Protein AF-A0A7V2RKN4-F1 (afdb_monomer_lite)

Structure (mmCIF, N/CA/C/O backbone):
data_AF-A0A7V2RKN4-F1
#
_entry.id   AF-A0A7V2RKN4-F1
#
loop_
_atom_site.group_PDB
_atom_site.id
_atom_site.type_symbol
_atom_site.label_atom_id
_atom_site.label_alt_id
_atom_site.label_comp_id
_atom_site.label_asym_id
_atom_site.label_entity_id
_atom_site.label_seq_id
_atom_site.pdbx_PDB_ins_code
_atom_site.Cartn_x
_atom_site.Cartn_y
_atom_site.Cartn_z
_atom_site.occupancy
_atom_site.B_iso_or_equiv
_atom_site.auth_seq_id
_atom_site.auth_comp_id
_atom_site.auth_asym_id
_atom_site.auth_atom_id
_atom_site.pdbx_PDB_model_num
ATOM 1 N N . MET A 1 1 ? 10.794 -54.686 -34.788 1.00 37.59 1 MET A N 1
ATOM 2 C CA . MET A 1 1 ? 10.105 -54.833 -33.488 1.00 37.59 1 MET A CA 1
ATOM 3 C C . MET A 1 1 ? 9.550 -53.469 -33.123 1.00 37.59 1 MET A C 1
ATOM 5 O O . MET A 1 1 ? 10.300 -52.505 -33.188 1.00 37.59 1 MET A O 1
ATOM 9 N N . GLY A 1 2 ? 8.231 -53.386 -32.935 1.00 34.16 2 GLY A N 1
ATOM 10 C CA . GLY A 1 2 ? 7.483 -52.136 -32.767 1.00 34.16 2 GLY A CA 1
ATOM 11 C C . GLY A 1 2 ? 7.681 -51.451 -31.406 1.00 34.16 2 GLY A C 1
ATOM 12 O O . GLY A 1 2 ? 8.413 -51.968 -30.562 1.00 34.16 2 GLY A O 1
ATOM 13 N N . PRO A 1 3 ? 7.043 -50.283 -31.206 1.00 45.72 3 PRO A N 1
ATOM 14 C CA . PRO A 1 3 ? 7.284 -49.390 -30.081 1.00 45.72 3 PRO A CA 1
ATOM 15 C C . PRO A 1 3 ? 6.458 -49.804 -28.857 1.00 45.72 3 PRO A C 1
ATOM 17 O O . PRO A 1 3 ? 5.250 -49.998 -28.948 1.00 45.72 3 PRO A O 1
ATOM 20 N N . SER A 1 4 ? 7.099 -49.932 -27.699 1.00 36.81 4 SER A N 1
ATOM 21 C CA . SER A 1 4 ? 6.483 -50.008 -26.363 1.00 36.81 4 SER A CA 1
ATOM 22 C C . SER A 1 4 ? 7.620 -49.695 -25.381 1.00 36.81 4 SER A C 1
ATOM 24 O O . SER A 1 4 ? 8.637 -50.375 -25.402 1.00 36.81 4 SER A O 1
ATOM 26 N N . SER A 1 5 ? 7.597 -48.665 -24.538 1.00 38.03 5 SER A N 1
ATOM 27 C CA . SER A 1 5 ? 6.528 -48.368 -23.590 1.00 38.03 5 SER A CA 1
ATOM 28 C C . SER A 1 5 ? 6.692 -46.934 -23.063 1.00 38.03 5 SER A C 1
ATOM 30 O O . SER A 1 5 ? 7.628 -46.658 -22.320 1.00 38.03 5 SER A O 1
ATOM 32 N N . ILE A 1 6 ? 5.774 -46.028 -23.405 1.00 45.31 6 ILE A N 1
ATOM 33 C CA . ILE A 1 6 ? 5.501 -44.830 -22.596 1.00 45.31 6 ILE A CA 1
ATOM 34 C C . ILE A 1 6 ? 4.107 -45.035 -22.015 1.00 45.31 6 ILE A C 1
ATOM 36 O O . ILE A 1 6 ? 3.136 -44.493 -22.520 1.00 45.31 6 ILE A O 1
ATOM 40 N N . GLN A 1 7 ? 3.992 -45.888 -21.000 1.00 45.06 7 GLN A N 1
ATOM 41 C CA . GLN A 1 7 ? 2.798 -45.970 -20.157 1.00 45.06 7 GLN A CA 1
ATOM 42 C C . GLN A 1 7 ? 3.212 -46.410 -18.754 1.00 45.06 7 GLN A C 1
ATOM 44 O O . GLN A 1 7 ? 3.370 -47.597 -18.491 1.00 45.06 7 GLN A O 1
ATOM 49 N N . ASN A 1 8 ? 3.451 -45.432 -17.879 1.00 40.78 8 ASN A N 1
ATOM 50 C CA . ASN A 1 8 ? 2.880 -45.380 -16.528 1.00 40.78 8 ASN A CA 1
ATOM 51 C C . ASN A 1 8 ? 3.469 -44.190 -15.769 1.00 40.78 8 ASN A C 1
ATOM 53 O O . ASN A 1 8 ? 4.424 -44.310 -15.008 1.00 40.78 8 ASN A O 1
ATOM 57 N N . SER A 1 9 ? 2.864 -43.023 -15.970 1.00 39.78 9 SER A N 1
ATOM 58 C CA . SER A 1 9 ? 2.865 -41.991 -14.944 1.00 39.78 9 SER A CA 1
ATOM 59 C C . SER A 1 9 ? 1.532 -42.118 -14.212 1.00 39.78 9 SER A C 1
ATOM 61 O O . SER A 1 9 ? 0.492 -41.764 -14.761 1.00 39.78 9 SER A O 1
ATOM 63 N N . SER A 1 10 ? 1.545 -42.652 -12.990 1.00 43.16 10 SER A N 1
ATOM 64 C CA . SER A 1 10 ? 0.357 -42.795 -12.128 1.00 43.16 10 SER A CA 1
ATOM 65 C C . SER A 1 10 ? -0.150 -41.459 -11.564 1.00 43.16 10 SER A C 1
ATOM 67 O O . SER A 1 10 ? -0.921 -41.443 -10.607 1.00 43.16 10 SER A O 1
ATOM 69 N N . ASN A 1 11 ? 0.309 -40.333 -12.113 1.00 41.50 11 ASN A N 1
ATOM 70 C CA . ASN A 1 11 ? -0.072 -39.005 -11.672 1.00 41.50 11 ASN A CA 1
ATOM 71 C C . ASN A 1 11 ? -1.179 -38.451 -12.593 1.00 41.50 11 ASN A C 1
ATOM 73 O O . ASN A 1 11 ? -0.906 -38.184 -13.770 1.00 41.50 11 ASN A O 1
ATOM 77 N N . PRO A 1 12 ? -2.410 -38.238 -12.088 1.00 42.69 12 PRO A N 1
ATOM 78 C CA . PRO A 1 12 ? -3.515 -37.721 -12.892 1.00 42.69 12 PRO A CA 1
ATOM 79 C C . PRO A 1 12 ? -3.190 -36.367 -13.542 1.00 42.69 12 PRO A C 1
ATOM 81 O O . PRO A 1 12 ? -3.578 -36.155 -14.690 1.00 42.69 12 PRO A O 1
ATOM 84 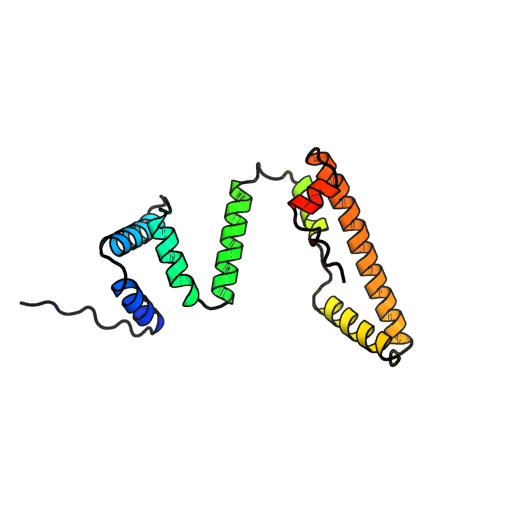N N . ALA A 1 13 ? -2.380 -35.513 -12.905 1.00 40.75 13 ALA A N 1
ATOM 85 C CA . ALA A 1 13 ? -1.943 -34.241 -13.486 1.00 40.75 13 ALA A CA 1
ATOM 86 C C . ALA A 1 13 ? -1.070 -34.432 -14.741 1.00 40.75 13 ALA A C 1
ATOM 88 O O . ALA A 1 13 ? -1.217 -33.713 -15.724 1.00 40.75 13 ALA A O 1
ATOM 89 N N . VAL A 1 14 ? -0.214 -35.460 -14.760 1.00 42.66 14 VAL A N 1
ATOM 90 C CA . VAL A 1 14 ? 0.645 -35.768 -15.917 1.00 42.66 14 VAL A CA 1
ATOM 91 C C . VAL A 1 14 ? -0.176 -36.334 -17.077 1.00 42.66 14 VAL A C 1
ATOM 93 O O . VAL A 1 14 ? 0.132 -36.068 -18.233 1.00 42.66 14 VAL A O 1
ATOM 96 N N . SER A 1 15 ? -1.250 -37.073 -16.785 1.00 39.34 15 SER A N 1
ATOM 97 C CA . SER A 1 15 ? -2.153 -37.602 -17.816 1.00 39.34 15 SER A CA 1
ATOM 98 C C . SER A 1 15 ? -3.029 -36.528 -18.477 1.00 39.34 15 SER A C 1
ATOM 100 O O . SER A 1 15 ? -3.355 -36.653 -19.656 1.00 39.34 15 SER A O 1
ATOM 102 N N . VAL A 1 16 ? -3.379 -35.467 -17.740 1.00 50.72 16 VAL A N 1
ATOM 103 C CA . VAL A 1 16 ? -4.097 -34.294 -18.268 1.00 50.72 16 VAL A CA 1
ATOM 104 C C . VAL A 1 16 ? -3.162 -33.456 -19.137 1.00 50.72 16 VAL A C 1
ATOM 106 O O . VAL A 1 16 ? -3.491 -33.187 -20.289 1.00 50.72 16 VAL A O 1
ATOM 109 N N . LEU A 1 17 ? -1.952 -33.177 -18.642 1.00 45.16 17 LEU A N 1
ATOM 110 C CA . LEU A 1 17 ? -0.921 -32.474 -19.406 1.00 45.16 17 LEU A CA 1
ATOM 111 C C . LEU A 1 17 ? -0.558 -33.216 -20.699 1.00 45.16 17 LEU A C 1
ATOM 113 O O . LEU A 1 17 ? -0.428 -32.586 -21.738 1.00 45.16 17 LEU A O 1
ATOM 117 N N . LEU A 1 18 ? -0.457 -34.550 -20.681 1.00 47.41 18 LEU A N 1
ATOM 118 C CA . LEU A 1 18 ? -0.196 -35.342 -21.892 1.00 47.41 18 LEU A CA 1
ATOM 119 C C . LEU A 1 18 ? -1.305 -35.199 -22.946 1.00 47.41 18 LEU A C 1
ATOM 121 O O . LEU A 1 18 ? -0.993 -35.056 -24.123 1.00 47.41 18 LEU A O 1
ATOM 125 N N . LYS A 1 19 ? -2.581 -35.178 -22.539 1.00 54.16 19 LYS A N 1
ATOM 126 C CA . LYS A 1 19 ? -3.712 -34.999 -23.468 1.00 54.16 19 LYS A CA 1
ATOM 127 C C . LYS A 1 19 ? -3.769 -33.597 -24.071 1.00 54.16 19 LYS A C 1
ATOM 129 O O . LYS A 1 19 ? -4.123 -33.449 -25.236 1.00 54.16 19 LYS A O 1
ATOM 134 N N . GLU A 1 20 ? -3.430 -32.572 -23.295 1.00 54.75 20 GLU A N 1
ATOM 135 C CA . GLU A 1 20 ? -3.390 -31.188 -23.781 1.00 54.75 20 GLU A CA 1
ATOM 136 C C . GLU A 1 20 ? -2.170 -30.935 -24.677 1.00 54.75 20 GLU A C 1
ATOM 138 O O . GLU A 1 20 ? -2.274 -30.224 -25.673 1.00 54.75 20 GLU A O 1
ATOM 143 N N . VAL A 1 21 ? -1.044 -31.592 -24.389 1.00 50.38 21 VAL A N 1
ATOM 144 C CA . VAL A 1 21 ? 0.174 -31.577 -25.214 1.00 50.38 21 VAL A CA 1
ATOM 145 C C . VAL A 1 21 ? -0.027 -32.325 -26.541 1.00 50.38 21 VAL A C 1
ATOM 147 O O . VAL A 1 21 ? 0.505 -31.897 -27.563 1.00 50.38 21 VAL A O 1
ATOM 150 N N . GLU A 1 22 ? -0.834 -33.391 -26.570 1.00 55.06 22 GLU A N 1
ATOM 151 C CA . GLU A 1 22 ? -1.232 -34.101 -27.801 1.00 55.06 22 GLU A CA 1
ATOM 152 C C . GLU A 1 22 ? -2.161 -33.279 -28.714 1.00 55.06 22 GLU A C 1
ATOM 154 O O . GLU A 1 22 ? -2.237 -33.550 -29.913 1.00 55.06 22 GLU A O 1
ATOM 159 N N . ALA A 1 23 ? -2.854 -32.272 -28.169 1.00 57.34 23 ALA A N 1
ATOM 160 C CA . ALA A 1 23 ? -3.730 -31.371 -28.920 1.00 57.34 23 ALA A CA 1
ATOM 161 C C . ALA A 1 23 ? -2.989 -30.182 -29.565 1.00 57.34 23 ALA A C 1
ATOM 163 O O . ALA A 1 23 ? -3.594 -29.427 -30.330 1.00 57.34 23 ALA A O 1
ATOM 164 N N . LEU A 1 24 ? -1.699 -30.008 -29.266 1.00 55.03 24 LEU A N 1
ATOM 165 C CA . LEU A 1 24 ? -0.850 -28.988 -29.877 1.00 55.03 24 LEU A CA 1
ATOM 166 C C . LEU A 1 24 ? -0.399 -29.437 -31.268 1.00 55.03 24 LEU A C 1
ATOM 168 O O . LEU A 1 24 ? -0.039 -30.599 -31.481 1.00 55.03 24 LEU A O 1
ATOM 172 N N . ASP A 1 25 ? -0.376 -28.517 -32.233 1.00 68.50 25 ASP A N 1
ATOM 173 C CA . ASP A 1 25 ? 0.209 -28.843 -33.532 1.00 68.50 25 ASP A CA 1
ATOM 174 C C . ASP A 1 25 ? 1.728 -29.109 -33.397 1.00 68.50 25 ASP A C 1
ATOM 176 O O . ASP A 1 25 ? 2.376 -28.721 -32.422 1.00 68.50 25 ASP A O 1
ATOM 180 N N . LYS A 1 26 ? 2.343 -29.782 -34.382 1.00 54.50 26 LYS A N 1
ATOM 181 C CA . LYS A 1 26 ? 3.778 -30.135 -34.325 1.00 54.50 26 LYS A CA 1
ATOM 182 C C . LYS A 1 26 ? 4.706 -28.930 -34.125 1.00 54.50 26 LYS A C 1
ATOM 184 O O . LYS A 1 26 ? 5.801 -29.096 -33.595 1.00 54.50 26 LYS A O 1
ATOM 189 N N . LYS A 1 27 ? 4.311 -27.744 -34.587 1.00 55.19 27 LYS A N 1
ATOM 190 C CA . LYS A 1 27 ? 5.067 -26.502 -34.421 1.00 55.19 27 LYS A CA 1
ATOM 191 C C . LYS A 1 27 ? 4.904 -25.976 -32.993 1.00 55.19 27 LYS A C 1
ATOM 193 O O . LYS A 1 27 ? 5.907 -25.646 -32.373 1.00 55.19 27 LYS A O 1
ATOM 198 N N . GLU A 1 28 ? 3.689 -25.964 -32.453 1.00 55.28 28 GLU A N 1
ATOM 199 C CA . GLU A 1 28 ? 3.398 -25.574 -31.066 1.00 55.28 28 GLU A CA 1
ATOM 200 C C . GLU A 1 28 ? 4.075 -26.513 -30.048 1.00 55.28 28 GLU A C 1
ATOM 202 O O . GLU A 1 28 ? 4.664 -26.045 -29.074 1.00 55.28 28 GLU A O 1
ATOM 207 N N . LEU A 1 29 ? 4.077 -27.824 -30.309 1.00 59.72 29 LEU A N 1
ATOM 208 C CA . LEU A 1 29 ? 4.747 -28.825 -29.476 1.00 59.72 29 LEU A CA 1
ATOM 209 C C . LEU A 1 29 ? 6.271 -28.643 -29.464 1.00 59.72 29 LEU A C 1
ATOM 211 O O . LEU A 1 29 ? 6.897 -28.695 -28.406 1.00 59.72 29 LEU A O 1
ATOM 215 N N . ASN A 1 30 ? 6.874 -28.397 -30.630 1.00 53.31 30 ASN A N 1
ATOM 216 C CA . ASN A 1 30 ? 8.313 -28.155 -30.733 1.00 53.31 30 ASN A CA 1
ATOM 217 C C . ASN A 1 30 ? 8.727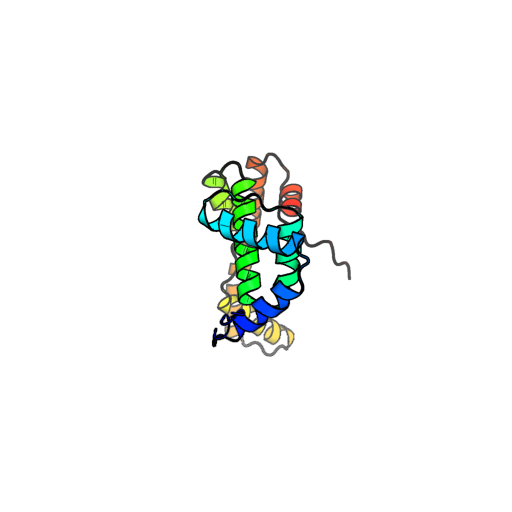 -26.856 -30.027 1.00 53.31 30 ASN A C 1
ATOM 219 O O . ASN A 1 30 ? 9.763 -26.828 -29.372 1.00 53.31 30 ASN A O 1
ATOM 223 N N . GLU A 1 31 ? 7.913 -25.802 -30.103 1.00 59.47 31 GLU A N 1
ATOM 224 C CA . GLU A 1 31 ? 8.156 -24.547 -29.380 1.00 59.47 31 GLU A CA 1
ATOM 225 C C . GLU A 1 31 ? 7.999 -24.714 -27.862 1.00 59.47 31 GLU A C 1
ATOM 227 O O . GLU A 1 31 ? 8.796 -24.171 -27.099 1.00 59.47 31 GLU A O 1
ATOM 232 N N . PHE A 1 32 ? 7.032 -25.515 -27.405 1.00 58.56 32 PHE A N 1
ATOM 233 C CA . PHE A 1 32 ? 6.873 -25.833 -25.984 1.00 58.56 32 PHE A CA 1
ATOM 234 C C . PHE A 1 32 ? 8.052 -26.654 -25.439 1.00 58.56 32 PHE A C 1
ATOM 236 O O . PHE A 1 32 ? 8.584 -26.341 -24.373 1.00 58.56 32 PHE A O 1
ATOM 243 N N . ILE A 1 33 ? 8.516 -27.660 -26.189 1.00 59.19 33 ILE A N 1
ATOM 244 C CA . ILE A 1 33 ? 9.718 -28.440 -25.851 1.00 59.19 33 ILE A CA 1
ATOM 245 C C . ILE A 1 33 ? 10.950 -27.528 -25.815 1.00 59.19 33 ILE A C 1
ATOM 247 O O . ILE A 1 33 ? 11.740 -27.607 -24.876 1.00 59.19 33 ILE A O 1
ATOM 251 N N . ASN A 1 34 ? 11.092 -26.627 -26.788 1.00 51.44 34 ASN A N 1
ATOM 252 C CA . ASN A 1 34 ? 12.192 -25.667 -26.819 1.00 51.44 34 ASN A CA 1
ATOM 253 C C . ASN A 1 34 ? 12.145 -24.708 -25.623 1.00 51.44 34 ASN A C 1
ATOM 255 O O . ASN A 1 34 ? 13.185 -24.498 -25.008 1.00 51.44 34 ASN A O 1
ATOM 259 N N . LEU A 1 35 ? 10.969 -24.204 -25.230 1.00 55.50 35 LEU A N 1
ATOM 260 C CA . LEU A 1 35 ? 10.797 -23.387 -24.022 1.00 55.50 35 LEU A CA 1
ATOM 261 C C . LEU A 1 35 ? 11.166 -24.167 -22.748 1.00 55.50 35 LEU A C 1
ATOM 263 O O . LEU A 1 35 ? 11.822 -23.637 -21.850 1.00 55.50 35 LEU A O 1
ATOM 267 N N . PHE A 1 36 ? 10.761 -25.434 -22.658 1.00 55.78 36 PHE A N 1
ATOM 268 C CA . PHE A 1 36 ? 11.066 -26.284 -21.507 1.00 55.78 36 PHE A CA 1
ATOM 269 C C . PHE A 1 36 ? 12.571 -26.562 -21.378 1.00 55.78 36 PHE A C 1
ATOM 271 O O . PHE A 1 36 ? 13.135 -26.466 -20.287 1.00 55.78 36 PHE A O 1
ATOM 278 N N . LEU A 1 37 ? 13.241 -26.838 -22.500 1.00 46.31 37 LEU A N 1
ATOM 279 C CA . LEU A 1 37 ? 14.693 -27.019 -22.554 1.00 46.31 37 LEU A CA 1
ATOM 280 C C . LEU A 1 37 ? 15.439 -25.707 -22.266 1.00 46.31 37 LEU A C 1
ATOM 282 O O . LEU A 1 37 ? 16.435 -25.714 -21.543 1.00 46.31 37 LEU A O 1
ATOM 286 N N . SER A 1 38 ? 14.933 -24.575 -22.758 1.00 46.41 38 SER A N 1
ATOM 287 C CA . SER A 1 38 ? 15.559 -23.264 -22.586 1.00 46.41 38 SER A CA 1
ATOM 288 C C . SER A 1 38 ? 15.436 -22.720 -21.153 1.00 46.41 38 SER A C 1
ATOM 290 O O . SER A 1 38 ? 16.345 -22.036 -20.670 1.00 46.41 38 SER A O 1
ATOM 292 N N . MET A 1 39 ? 14.379 -23.104 -20.421 1.00 48.19 39 MET A N 1
ATOM 293 C CA . MET A 1 39 ? 14.253 -22.877 -18.974 1.00 48.19 39 MET A CA 1
ATOM 294 C C . MET A 1 39 ? 15.346 -23.587 -18.159 1.00 48.19 39 MET A C 1
ATOM 296 O O . MET A 1 39 ? 15.738 -23.075 -17.113 1.00 48.19 39 MET A O 1
ATOM 300 N N . HIS A 1 40 ? 15.874 -24.725 -18.628 1.00 46.72 40 HIS A N 1
ATOM 301 C CA . HIS A 1 40 ? 16.987 -25.430 -17.971 1.00 46.72 40 HIS A CA 1
ATOM 302 C C . HIS A 1 40 ? 18.372 -24.884 -18.353 1.00 46.72 40 HIS A C 1
ATOM 304 O O . HIS A 1 40 ? 19.320 -25.046 -17.588 1.00 46.72 40 HIS A O 1
ATOM 310 N N . THR A 1 41 ? 18.507 -24.214 -19.502 1.00 38.78 41 THR A N 1
ATOM 311 C CA . THR A 1 41 ? 19.797 -23.695 -19.998 1.00 38.78 41 THR A CA 1
ATOM 312 C C . THR A 1 41 ? 19.992 -22.190 -19.790 1.00 38.78 41 THR A C 1
ATOM 314 O O . THR A 1 41 ? 20.992 -21.641 -20.244 1.00 38.78 41 THR A O 1
ATOM 317 N N . GLY A 1 42 ? 19.066 -21.502 -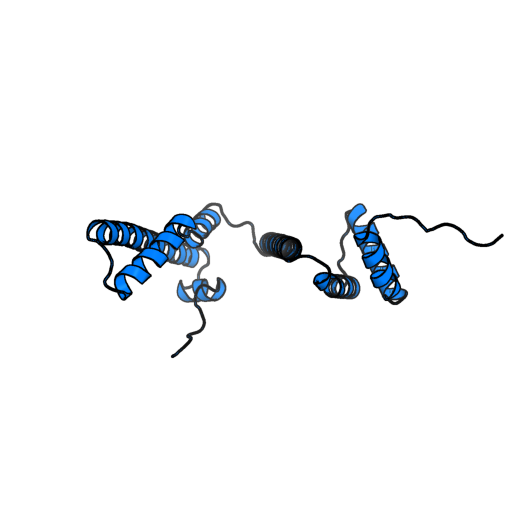19.111 1.00 41.66 42 GLY A N 1
ATOM 318 C CA . GLY A 1 42 ? 19.227 -20.100 -18.694 1.00 41.66 42 GLY A CA 1
ATOM 319 C C . GLY A 1 42 ? 19.067 -19.047 -19.800 1.00 41.66 42 GLY A C 1
ATOM 320 O O . GLY A 1 42 ? 19.295 -17.865 -19.549 1.00 41.66 42 GLY A O 1
ATOM 321 N N . HIS A 1 43 ? 18.637 -19.440 -21.001 1.00 40.94 43 HIS A N 1
ATOM 322 C CA . HIS A 1 43 ? 18.291 -18.525 -22.090 1.00 40.94 43 HIS A CA 1
ATOM 323 C C . HIS A 1 43 ? 16.782 -18.591 -22.325 1.00 40.94 43 HIS A C 1
ATOM 325 O O . HIS A 1 43 ? 16.285 -19.550 -22.900 1.00 40.94 43 HIS A O 1
ATOM 331 N N . ILE A 1 44 ? 16.033 -17.589 -21.863 1.00 53.09 44 ILE A N 1
ATOM 332 C CA . ILE A 1 44 ? 14.578 -17.547 -22.055 1.00 53.09 44 ILE A CA 1
ATOM 333 C C . ILE A 1 44 ? 14.249 -16.456 -23.075 1.00 53.09 44 ILE A C 1
ATOM 335 O O . ILE A 1 44 ? 14.186 -15.277 -22.730 1.00 53.09 44 ILE A O 1
ATOM 339 N N . GLU A 1 45 ? 13.997 -16.853 -24.322 1.00 53.22 45 GLU A N 1
ATOM 340 C CA . GLU A 1 45 ? 13.158 -16.075 -25.234 1.00 53.22 45 GLU A CA 1
ATOM 341 C C . GLU A 1 45 ? 11.756 -16.685 -25.214 1.00 53.22 45 GLU A C 1
ATOM 343 O O . GLU A 1 45 ? 11.504 -17.740 -25.791 1.00 53.22 45 GLU A O 1
ATOM 348 N N . LEU A 1 46 ? 10.832 -16.035 -24.501 1.00 60.19 46 LEU A N 1
ATOM 349 C C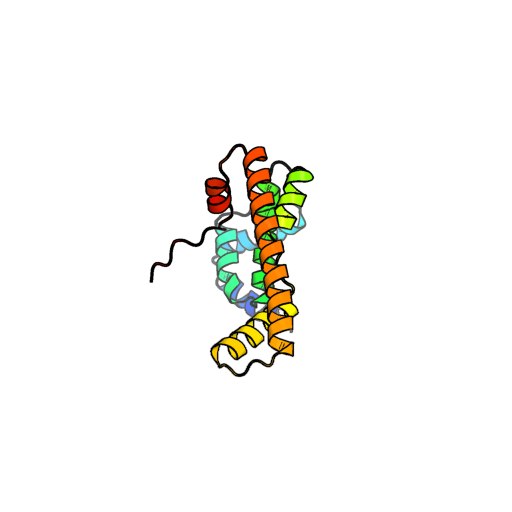A . LEU A 1 46 ? 9.427 -16.426 -24.519 1.00 60.19 46 LEU A CA 1
ATOM 350 C C . LEU A 1 46 ? 8.817 -15.953 -25.848 1.00 60.19 46 LEU A C 1
ATOM 352 O O . LEU A 1 46 ? 8.445 -14.787 -25.984 1.00 60.19 46 LEU A O 1
ATOM 356 N N . THR A 1 47 ? 8.765 -16.839 -26.843 1.00 68.69 47 THR A N 1
ATOM 357 C CA . THR A 1 47 ? 8.180 -16.539 -28.158 1.00 68.69 47 THR A CA 1
ATOM 358 C C . THR A 1 47 ? 6.664 -16.324 -28.049 1.00 68.69 47 THR A C 1
ATOM 360 O O . THR A 1 47 ? 6.009 -16.805 -27.120 1.00 68.69 47 THR A O 1
ATOM 363 N N . GLU A 1 48 ? 6.066 -15.608 -29.009 1.00 62.75 48 GLU A N 1
ATOM 364 C CA . GLU A 1 48 ? 4.611 -15.367 -29.039 1.00 62.75 48 GLU A CA 1
ATOM 365 C C . GLU A 1 48 ? 3.811 -16.684 -29.053 1.00 62.75 48 GLU A C 1
ATOM 367 O O . GLU A 1 48 ? 2.770 -16.800 -28.405 1.00 62.75 48 GLU A O 1
ATOM 372 N N . ALA A 1 49 ? 4.321 -17.699 -29.756 1.00 60.75 49 ALA A N 1
ATOM 373 C CA . ALA A 1 49 ? 3.718 -19.026 -29.811 1.00 60.75 49 ALA A CA 1
ATOM 374 C C . ALA A 1 49 ? 3.757 -19.725 -28.443 1.00 60.75 49 ALA A C 1
ATOM 376 O O . ALA A 1 49 ? 2.737 -20.244 -27.990 1.00 60.75 49 ALA A O 1
ATOM 377 N N . ALA A 1 50 ? 4.898 -19.671 -27.750 1.00 63.34 50 ALA A N 1
ATOM 378 C CA . ALA A 1 50 ? 5.056 -20.272 -26.432 1.00 63.34 50 ALA A CA 1
ATOM 379 C C . ALA A 1 50 ? 4.198 -19.566 -25.363 1.00 63.34 50 ALA A C 1
ATOM 381 O O . ALA A 1 50 ? 3.589 -20.220 -24.517 1.00 63.34 50 ALA A O 1
ATOM 382 N N . SER A 1 51 ? 4.060 -18.238 -25.454 1.00 65.00 51 SER A N 1
ATOM 383 C CA . SER A 1 51 ? 3.144 -17.472 -24.603 1.00 65.00 51 SER A CA 1
ATOM 384 C C . SER A 1 51 ? 1.681 -17.877 -24.822 1.00 65.00 51 SER A C 1
ATOM 386 O O . SER A 1 51 ? 0.958 -18.100 -23.853 1.00 65.00 51 SER A O 1
ATOM 388 N N . LYS A 1 52 ? 1.243 -18.046 -26.077 1.00 68.56 52 LYS A N 1
ATOM 389 C CA . LYS A 1 52 ? -0.122 -18.507 -26.387 1.00 68.56 52 LYS A CA 1
ATOM 390 C C . LYS A 1 52 ? -0.381 -19.933 -25.906 1.00 68.56 52 LYS A C 1
ATOM 392 O O . LYS A 1 52 ? -1.463 -20.196 -25.390 1.00 68.56 52 LYS A O 1
ATOM 397 N N . ALA A 1 53 ? 0.590 -20.833 -26.052 1.00 66.50 53 ALA A N 1
ATOM 398 C CA . ALA A 1 53 ? 0.484 -22.197 -25.543 1.00 66.50 53 ALA A CA 1
ATOM 399 C C . ALA A 1 53 ? 0.336 -22.212 -24.012 1.00 66.50 53 ALA A C 1
ATOM 401 O O . ALA A 1 53 ? -0.555 -22.875 -23.495 1.00 66.50 53 ALA A O 1
ATOM 402 N N . PHE A 1 54 ? 1.122 -21.405 -23.293 1.00 72.12 54 PHE A N 1
ATOM 403 C CA . PHE A 1 54 ? 1.000 -21.267 -21.840 1.00 72.12 54 PHE A CA 1
ATOM 404 C C . PHE A 1 54 ? -0.368 -20.712 -21.410 1.00 72.12 54 PHE A C 1
ATOM 406 O O . PHE A 1 54 ? -1.000 -21.254 -20.508 1.00 72.12 54 PHE A O 1
ATOM 413 N N . LEU A 1 55 ? -0.873 -19.679 -22.094 1.00 76.75 55 LEU A N 1
ATOM 414 C CA . LEU A 1 55 ? -2.191 -19.098 -21.800 1.00 76.75 55 LEU A CA 1
ATOM 415 C C . LEU A 1 55 ? -3.344 -20.090 -22.016 1.00 76.75 55 LEU A C 1
ATOM 417 O O . LEU A 1 55 ? -4.319 -20.050 -21.272 1.00 76.75 55 LEU A O 1
ATOM 421 N N . LYS A 1 56 ? -3.233 -20.993 -23.000 1.00 75.38 56 LYS A N 1
ATOM 422 C CA . LYS A 1 56 ? -4.222 -22.063 -23.222 1.00 75.38 56 LYS A CA 1
ATOM 423 C C . LYS A 1 56 ? -4.260 -23.078 -22.074 1.00 75.38 56 LYS A C 1
ATOM 425 O O . LYS A 1 56 ? -5.304 -23.683 -21.869 1.00 75.38 56 LYS A O 1
ATOM 430 N N . LEU A 1 57 ? -3.155 -23.241 -21.343 1.00 77.19 57 LEU A N 1
ATOM 431 C CA . LEU A 1 57 ? -3.046 -24.169 -20.216 1.00 77.19 57 LEU A CA 1
ATOM 432 C C . LEU A 1 57 ? -3.497 -23.543 -18.889 1.00 77.19 57 LEU A C 1
ATOM 434 O O . LEU A 1 57 ? -3.863 -24.274 -17.985 1.00 77.19 57 LEU A O 1
ATOM 438 N N . MET A 1 58 ? -3.540 -22.211 -18.748 1.00 76.50 58 MET A N 1
ATOM 439 C CA . MET A 1 58 ? -3.940 -21.555 -17.486 1.00 76.50 58 MET A CA 1
ATOM 440 C C . MET A 1 58 ? -5.275 -22.043 -16.882 1.00 76.50 58 MET A C 1
ATOM 442 O O . MET A 1 58 ? -5.329 -22.185 -15.663 1.00 76.50 58 MET A O 1
ATOM 446 N N . PRO A 1 59 ? -6.332 -22.365 -17.656 1.00 81.62 59 PRO A N 1
ATOM 447 C CA . PRO A 1 59 ? -7.576 -22.891 -17.090 1.00 81.62 59 PRO A CA 1
ATOM 448 C C . PRO A 1 59 ? -7.444 -24.232 -16.347 1.00 81.62 59 PRO A C 1
ATOM 450 O O . PRO A 1 59 ? -8.362 -24.598 -15.618 1.00 81.62 59 PRO A O 1
ATOM 453 N N . SER A 1 60 ? -6.348 -24.980 -16.530 1.00 76.50 60 SER A N 1
ATOM 454 C CA . SER A 1 60 ? -6.096 -26.245 -15.826 1.00 76.50 60 SER A CA 1
ATOM 455 C C . SER A 1 60 ? -5.402 -26.064 -14.466 1.00 76.50 60 SER A C 1
ATOM 457 O O . SER A 1 60 ? -5.173 -27.052 -13.768 1.00 76.50 60 SER A O 1
ATOM 459 N N . PHE A 1 61 ? -5.016 -24.836 -14.106 1.00 77.38 61 PHE A N 1
ATOM 460 C CA . PHE A 1 61 ? -4.368 -24.500 -12.836 1.00 77.38 61 PHE A CA 1
ATOM 461 C C . PHE A 1 61 ? -5.430 -24.068 -11.822 1.00 77.38 61 PHE A C 1
ATOM 463 O O . PHE A 1 61 ? -6.434 -23.459 -12.187 1.00 77.38 61 PHE A O 1
ATOM 470 N N . ASP A 1 62 ? -5.214 -24.369 -10.544 1.00 79.94 62 ASP A N 1
ATOM 471 C CA . ASP A 1 62 ? -6.067 -23.853 -9.477 1.00 79.94 62 ASP A CA 1
ATOM 472 C C . ASP A 1 62 ? -5.820 -22.355 -9.225 1.00 79.94 62 ASP A C 1
ATOM 474 O O . ASP A 1 62 ? -4.774 -21.803 -9.581 1.00 79.94 62 ASP A O 1
ATOM 478 N N . ASP A 1 63 ? -6.779 -21.707 -8.564 1.00 72.69 63 ASP A N 1
ATOM 479 C CA . ASP A 1 63 ? -6.764 -20.262 -8.320 1.00 72.69 63 ASP A CA 1
ATOM 480 C C . ASP A 1 63 ? -5.518 -19.788 -7.551 1.00 72.69 63 ASP A C 1
ATOM 482 O O . ASP A 1 63 ? -5.008 -18.702 -7.830 1.00 72.69 63 ASP A O 1
ATOM 486 N N . ASN A 1 64 ? -4.981 -20.590 -6.620 1.00 69.56 64 ASN A N 1
ATOM 487 C CA . ASN A 1 64 ? -3.791 -20.195 -5.858 1.00 69.56 64 ASN A CA 1
ATOM 488 C C . ASN A 1 64 ? -2.544 -20.222 -6.744 1.00 69.56 64 ASN A C 1
ATOM 490 O O . ASN A 1 64 ? -1.744 -19.288 -6.716 1.00 69.56 64 ASN A O 1
ATOM 494 N N . SER A 1 65 ? -2.409 -21.262 -7.567 1.00 65.06 65 SER A N 1
ATOM 495 C CA . SER A 1 65 ? -1.317 -21.379 -8.536 1.00 65.06 65 SER A CA 1
ATOM 496 C C . SER A 1 65 ? -1.355 -20.248 -9.569 1.00 65.06 65 SER A C 1
ATOM 498 O O . SER A 1 65 ? -0.320 -19.673 -9.908 1.00 65.06 65 SER A O 1
ATOM 500 N N . LEU A 1 66 ? -2.548 -19.880 -10.049 1.00 71.12 66 LEU A N 1
ATOM 501 C CA . LEU A 1 66 ? -2.724 -18.754 -10.970 1.00 71.12 66 LEU A CA 1
ATOM 502 C C . LEU A 1 66 ? -2.366 -17.416 -10.321 1.00 71.12 66 LEU A C 1
ATOM 504 O O . LEU A 1 66 ? -1.699 -16.591 -10.954 1.00 71.12 66 LEU A O 1
ATOM 508 N N . GLN A 1 67 ? -2.762 -17.217 -9.063 1.00 65.88 67 GLN A N 1
ATOM 509 C CA . GLN A 1 67 ? -2.410 -16.025 -8.301 1.00 65.88 67 GLN A CA 1
ATOM 510 C C . GLN A 1 67 ? -0.891 -15.918 -8.103 1.00 65.88 67 GLN A C 1
ATOM 512 O O . GLN A 1 67 ? -0.316 -14.857 -8.337 1.00 65.88 67 GLN A O 1
ATOM 517 N N . GLU A 1 68 ? -0.219 -17.020 -7.766 1.00 66.56 68 GLU A N 1
ATOM 518 C CA . GLU A 1 68 ? 1.234 -17.043 -7.582 1.00 66.56 68 GLU A CA 1
ATOM 519 C C . GLU A 1 68 ? 1.989 -16.724 -8.885 1.00 66.56 68 GLU A C 1
ATOM 521 O O . GLU A 1 68 ? 2.940 -15.937 -8.885 1.00 66.56 68 GLU A O 1
ATOM 526 N N . ILE A 1 69 ? 1.534 -17.261 -10.023 1.00 73.56 69 ILE A N 1
ATOM 527 C CA . ILE A 1 69 ? 2.093 -16.945 -11.347 1.00 73.56 69 ILE A CA 1
ATOM 528 C C . ILE A 1 69 ? 1.917 -15.457 -11.673 1.00 73.56 69 ILE A C 1
ATOM 530 O O . ILE A 1 69 ? 2.857 -14.813 -12.156 1.00 73.56 69 ILE A O 1
ATOM 534 N N . ALA A 1 70 ? 0.734 -14.896 -11.409 1.00 70.88 70 ALA A N 1
ATOM 535 C CA . ALA A 1 70 ? 0.458 -13.483 -11.636 1.00 70.88 70 ALA A CA 1
ATOM 536 C C . ALA A 1 70 ? 1.367 -12.594 -10.774 1.00 70.88 70 ALA A C 1
ATOM 538 O O . ALA A 1 70 ? 2.014 -11.688 -11.304 1.00 70.88 70 ALA A O 1
ATOM 539 N N . ASP A 1 71 ? 1.494 -12.893 -9.481 1.00 63.09 71 ASP A N 1
ATOM 540 C CA . ASP A 1 71 ? 2.334 -12.142 -8.546 1.00 63.09 71 ASP A CA 1
ATOM 541 C C . ASP A 1 71 ? 3.813 -12.174 -8.959 1.00 63.09 71 ASP A C 1
ATOM 543 O O . ASP A 1 71 ? 4.489 -11.138 -8.974 1.00 63.09 71 ASP A O 1
ATOM 547 N N . GLN A 1 72 ? 4.321 -13.336 -9.384 1.00 65.81 72 GLN A N 1
ATOM 548 C CA . GLN A 1 72 ? 5.695 -13.460 -9.874 1.00 65.81 72 GLN A CA 1
ATOM 549 C C . GLN A 1 72 ? 5.918 -12.713 -11.196 1.00 65.81 72 GLN A C 1
ATOM 551 O O . GLN A 1 72 ? 6.952 -12.053 -11.366 1.00 65.81 72 GLN A O 1
ATOM 556 N N . ALA A 1 73 ? 4.951 -12.750 -12.117 1.00 67.81 73 ALA A N 1
ATOM 557 C CA . ALA A 1 73 ? 5.012 -11.995 -13.365 1.00 67.81 73 ALA A CA 1
ATOM 558 C C . ALA A 1 73 ? 4.992 -10.481 -13.106 1.00 67.81 73 ALA A C 1
ATOM 560 O O . ALA A 1 73 ? 5.814 -9.746 -13.664 1.00 67.81 73 ALA A O 1
ATOM 561 N N . PHE A 1 74 ? 4.124 -10.005 -12.208 1.00 60.12 74 PHE A N 1
ATOM 562 C CA . PHE A 1 74 ? 4.088 -8.60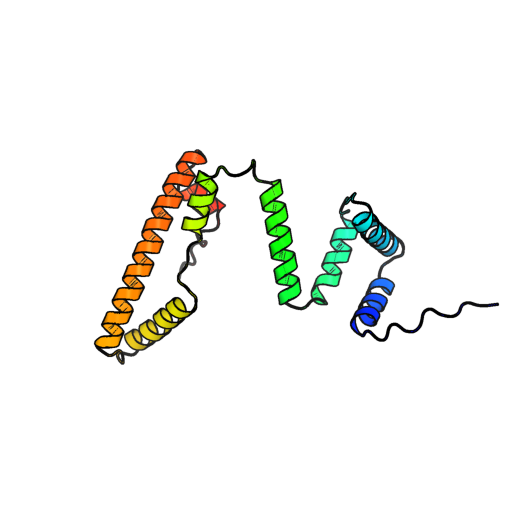4 -11.794 1.00 60.12 74 PHE A CA 1
ATOM 563 C C . PHE A 1 74 ? 5.394 -8.174 -11.129 1.00 60.12 74 PHE A C 1
ATOM 565 O O . PHE A 1 74 ? 5.924 -7.115 -11.470 1.00 60.12 74 PHE A O 1
ATOM 572 N N . LEU A 1 75 ? 5.970 -9.006 -10.258 1.00 58.34 75 LEU A N 1
ATOM 573 C CA . LEU A 1 75 ? 7.259 -8.738 -9.625 1.00 58.34 75 LEU A CA 1
ATOM 574 C C . LEU A 1 75 ? 8.398 -8.651 -10.653 1.00 58.34 75 LEU A C 1
ATOM 576 O O . LEU A 1 75 ? 9.238 -7.753 -10.573 1.00 58.34 75 LEU A O 1
ATOM 580 N N . ALA A 1 76 ? 8.432 -9.549 -11.639 1.00 61.59 76 ALA A N 1
ATOM 581 C CA . ALA A 1 76 ? 9.429 -9.533 -12.708 1.00 61.59 76 ALA A CA 1
ATOM 582 C C . ALA A 1 76 ? 9.287 -8.294 -13.607 1.00 61.59 76 ALA A C 1
ATOM 584 O O . ALA A 1 76 ? 10.279 -7.636 -13.932 1.00 61.59 76 ALA A O 1
ATOM 585 N N . ILE A 1 77 ? 8.052 -7.925 -13.959 1.00 58.12 77 ILE A N 1
ATOM 586 C CA . ILE A 1 77 ? 7.752 -6.708 -14.721 1.00 58.12 77 ILE A CA 1
ATOM 587 C C . ILE A 1 77 ? 8.151 -5.463 -13.920 1.00 58.12 77 ILE A C 1
ATOM 589 O O . ILE A 1 77 ? 8.778 -4.562 -14.479 1.00 58.12 77 ILE A O 1
ATOM 593 N N . ALA A 1 78 ? 7.852 -5.417 -12.619 1.00 54.59 78 ALA A N 1
ATOM 594 C CA . ALA A 1 78 ? 8.234 -4.323 -11.731 1.00 54.59 78 ALA A CA 1
ATOM 595 C C . ALA A 1 78 ? 9.761 -4.173 -11.640 1.00 54.59 78 ALA A C 1
ATOM 597 O O . ALA A 1 78 ? 10.279 -3.070 -11.813 1.00 54.59 78 ALA A O 1
ATOM 598 N N . LYS A 1 79 ? 10.494 -5.284 -11.477 1.00 55.41 79 LYS A N 1
ATOM 599 C CA . LYS A 1 79 ? 11.967 -5.312 -11.476 1.00 55.41 79 LYS A CA 1
ATOM 600 C C . LYS A 1 79 ? 12.573 -4.843 -12.802 1.00 55.41 79 LYS A C 1
ATOM 602 O O . LYS A 1 79 ? 13.603 -4.183 -12.793 1.00 55.41 79 LYS A O 1
ATOM 607 N N . ARG A 1 80 ? 11.944 -5.168 -13.938 1.00 58.62 80 ARG A N 1
ATOM 608 C CA . ARG A 1 80 ? 12.446 -4.833 -15.284 1.00 58.62 80 ARG A CA 1
ATOM 609 C C . ARG A 1 80 ? 12.093 -3.410 -15.730 1.00 58.62 80 ARG A C 1
ATOM 611 O O . ARG A 1 80 ? 12.797 -2.845 -16.559 1.00 58.62 80 ARG A O 1
ATOM 618 N N . ARG A 1 81 ? 10.998 -2.840 -15.214 1.00 52.03 81 ARG A N 1
ATOM 619 C CA . ARG A 1 81 ? 10.522 -1.484 -15.550 1.00 52.03 81 ARG A CA 1
ATOM 620 C C . ARG A 1 81 ? 11.024 -0.397 -14.600 1.00 52.03 81 ARG A C 1
ATOM 622 O O . ARG A 1 81 ? 10.909 0.780 -14.935 1.00 52.03 81 ARG A O 1
ATOM 629 N N . ALA A 1 82 ? 11.561 -0.759 -13.440 1.00 50.38 82 ALA A N 1
ATOM 630 C CA . ALA A 1 82 ? 12.166 0.197 -12.527 1.00 50.38 82 ALA A CA 1
ATOM 631 C C . ALA A 1 82 ? 13.658 0.407 -12.874 1.00 50.38 82 ALA A C 1
ATOM 633 O O . ALA A 1 82 ? 14.425 -0.554 -12.818 1.00 50.38 82 ALA A O 1
ATOM 634 N N . PRO A 1 83 ? 14.132 1.645 -13.122 1.00 53.22 83 PRO A N 1
ATOM 635 C CA . PRO A 1 83 ? 15.429 2.016 -12.561 1.00 53.22 83 PRO A CA 1
ATOM 636 C C . PRO A 1 83 ? 15.287 1.773 -11.057 1.00 53.22 83 PRO A C 1
ATOM 638 O O . PRO A 1 83 ? 14.297 2.243 -10.495 1.00 53.22 83 PRO A O 1
ATOM 641 N N . SER A 1 84 ? 16.157 0.962 -10.444 1.00 58.25 84 SER A N 1
ATOM 642 C CA . SER A 1 84 ? 16.035 0.532 -9.039 1.00 58.25 84 SER A CA 1
ATOM 643 C C . SER A 1 84 ? 15.470 1.659 -8.174 1.00 58.25 84 SER A C 1
ATOM 645 O O . SER A 1 84 ? 16.120 2.701 -8.056 1.00 58.25 84 SER A O 1
ATOM 647 N N . LEU A 1 85 ? 14.248 1.485 -7.651 1.00 65.19 85 LEU A N 1
ATOM 648 C CA . LEU A 1 85 ? 13.627 2.497 -6.799 1.00 65.19 85 LEU A CA 1
ATOM 649 C C . LEU A 1 85 ? 14.619 2.826 -5.690 1.00 65.19 85 LEU A C 1
ATOM 651 O O . LEU A 1 85 ? 15.180 1.925 -5.060 1.00 65.19 85 LEU A O 1
ATOM 655 N N . SER A 1 86 ? 14.864 4.112 -5.478 1.00 78.50 86 SER A N 1
ATOM 656 C CA . SER A 1 86 ? 15.674 4.539 -4.351 1.00 78.50 86 SER A CA 1
ATOM 657 C C . SER A 1 86 ? 15.050 4.019 -3.052 1.00 78.50 86 SER A C 1
ATOM 659 O O . SER A 1 86 ? 13.849 3.725 -2.971 1.00 78.50 86 SER A O 1
ATOM 661 N N . LYS A 1 87 ? 15.868 3.910 -2.003 1.00 78.31 87 LYS A N 1
ATOM 662 C CA . LYS A 1 87 ? 15.398 3.510 -0.671 1.00 78.31 87 LYS A CA 1
ATOM 663 C C . LYS A 1 87 ? 14.190 4.350 -0.228 1.00 78.31 87 LYS A C 1
ATOM 665 O O . LYS A 1 87 ? 13.192 3.796 0.217 1.00 78.31 87 LYS A O 1
ATOM 670 N N . GLN A 1 88 ? 14.251 5.660 -0.465 1.00 83.69 88 GLN A N 1
ATOM 671 C CA . GLN A 1 88 ? 13.181 6.599 -0.139 1.00 83.69 88 GLN A CA 1
ATOM 672 C C . GLN A 1 88 ? 11.881 6.301 -0.902 1.00 83.69 88 GLN A C 1
ATOM 674 O O . GLN A 1 88 ? 10.807 6.288 -0.311 1.00 83.69 88 GLN A O 1
ATOM 679 N N . GLU A 1 89 ? 11.948 6.015 -2.203 1.00 84.69 89 GLU A N 1
ATOM 680 C CA . GLU A 1 89 ? 10.752 5.663 -2.983 1.00 84.69 89 GLU A CA 1
ATOM 681 C C . GLU A 1 89 ? 10.133 4.338 -2.528 1.00 84.69 89 GLU A C 1
ATOM 683 O O . GLU A 1 89 ? 8.912 4.194 -2.531 1.00 84.69 89 GLU A O 1
ATOM 688 N N . THR A 1 90 ? 10.968 3.382 -2.114 1.00 85.06 90 THR A N 1
ATOM 689 C CA . THR A 1 90 ? 10.519 2.087 -1.586 1.00 85.06 90 THR A CA 1
ATOM 690 C C . THR A 1 90 ? 9.770 2.258 -0.265 1.00 85.06 90 THR A C 1
ATOM 692 O O . THR A 1 90 ? 8.687 1.701 -0.095 1.00 85.06 90 THR A O 1
ATOM 695 N N . GLU A 1 91 ? 10.305 3.070 0.647 1.00 87.56 91 GLU A N 1
ATOM 696 C CA . GLU A 1 91 ? 9.672 3.386 1.933 1.00 87.56 91 GLU A CA 1
ATOM 697 C C . GLU A 1 91 ? 8.331 4.107 1.739 1.00 87.56 91 GLU A C 1
ATOM 699 O O . GLU A 1 91 ? 7.322 3.715 2.325 1.00 87.56 91 GLU A O 1
ATOM 704 N N . LEU A 1 92 ? 8.284 5.102 0.846 1.00 86.81 92 LEU A N 1
ATOM 705 C CA . LEU A 1 92 ? 7.045 5.809 0.510 1.00 86.81 92 LEU A CA 1
ATOM 706 C C . LEU A 1 92 ? 5.996 4.864 -0.085 1.00 86.81 92 LEU A C 1
ATOM 708 O O . LEU A 1 92 ? 4.818 4.950 0.258 1.00 86.81 92 LEU A O 1
ATOM 712 N N . MET A 1 93 ? 6.410 3.929 -0.941 1.00 86.00 93 MET A N 1
ATOM 713 C CA . MET A 1 93 ? 5.496 2.955 -1.533 1.00 86.00 93 MET A CA 1
ATOM 714 C C . MET A 1 93 ? 4.970 1.937 -0.513 1.00 86.00 93 MET A C 1
ATOM 716 O O . MET A 1 93 ? 3.809 1.535 -0.594 1.00 86.00 93 MET A O 1
ATOM 720 N N . ALA A 1 94 ? 5.775 1.556 0.480 1.00 82.38 94 ALA A N 1
ATOM 721 C CA . ALA A 1 94 ? 5.314 0.721 1.588 1.00 82.38 94 ALA A CA 1
ATOM 722 C C . ALA A 1 94 ? 4.227 1.430 2.420 1.00 82.38 94 ALA A C 1
ATOM 724 O O . ALA A 1 94 ? 3.197 0.829 2.732 1.00 82.38 94 ALA A O 1
ATOM 725 N N . ILE A 1 95 ? 4.403 2.727 2.701 1.00 84.06 95 ILE A N 1
ATOM 726 C CA . ILE A 1 95 ? 3.391 3.543 3.392 1.00 84.06 95 ILE A CA 1
ATOM 727 C C . ILE A 1 95 ? 2.108 3.634 2.557 1.00 84.06 95 ILE A C 1
ATOM 729 O O . ILE A 1 95 ? 1.013 3.426 3.080 1.00 84.06 95 ILE A O 1
ATOM 733 N N . ILE A 1 96 ? 2.223 3.885 1.247 1.00 82.81 96 ILE A N 1
ATOM 734 C CA . ILE A 1 96 ? 1.061 3.981 0.349 1.00 82.81 96 ILE A CA 1
ATOM 735 C C . ILE A 1 96 ? 0.205 2.708 0.394 1.00 82.81 96 ILE A C 1
ATOM 737 O O . ILE A 1 96 ? -1.025 2.793 0.478 1.00 82.81 96 ILE A O 1
ATOM 741 N N . ASN A 1 97 ? 0.860 1.547 0.392 1.00 83.12 97 ASN A N 1
ATOM 742 C CA . ASN A 1 97 ? 0.217 0.234 0.382 1.00 83.12 97 ASN A CA 1
ATOM 743 C C . ASN A 1 97 ? -0.166 -0.282 1.778 1.00 83.12 97 ASN A C 1
ATOM 745 O O . ASN A 1 97 ? -0.610 -1.422 1.906 1.00 83.12 97 ASN A O 1
ATOM 749 N N . THR A 1 98 ? -0.016 0.526 2.830 1.00 82.56 98 THR A N 1
ATOM 750 C CA . THR A 1 98 ? -0.420 0.119 4.178 1.00 82.56 98 THR A CA 1
ATOM 751 C C . THR A 1 98 ? -1.943 0.025 4.251 1.00 82.56 98 THR A C 1
ATOM 753 O O . THR A 1 98 ? -2.655 0.948 3.848 1.00 82.56 98 THR A O 1
ATOM 756 N N . ALA A 1 99 ? -2.444 -1.088 4.778 1.00 78.69 99 ALA A N 1
ATOM 757 C CA . ALA A 1 99 ? -3.855 -1.335 5.040 1.00 78.69 99 ALA A CA 1
ATOM 758 C C . ALA A 1 99 ? -4.039 -1.771 6.497 1.00 78.69 99 ALA A C 1
ATOM 760 O O . ALA A 1 99 ? -3.081 -2.177 7.159 1.00 78.69 99 ALA A O 1
ATOM 761 N N . LEU A 1 100 ? -5.275 -1.703 6.994 1.00 75.75 100 LEU A N 1
ATOM 762 C CA . LEU A 1 100 ? -5.595 -2.340 8.266 1.00 75.75 100 LEU A CA 1
ATOM 763 C C . LEU A 1 100 ? -5.368 -3.860 8.169 1.00 75.75 100 LEU A C 1
ATOM 765 O O . LEU A 1 100 ? -5.674 -4.455 7.131 1.00 75.75 100 LEU A O 1
ATOM 769 N N . PRO A 1 101 ? -4.899 -4.508 9.249 1.00 85.81 101 PRO A N 1
ATOM 770 C CA . PRO A 1 101 ? -4.926 -5.959 9.370 1.00 85.81 101 PRO A CA 1
ATOM 771 C C . PRO A 1 101 ? -6.329 -6.517 9.103 1.00 85.81 101 PRO A C 1
ATOM 773 O O . PRO A 1 101 ? -7.329 -5.921 9.503 1.00 85.81 101 PRO A O 1
ATOM 776 N N . SER A 1 102 ? -6.414 -7.696 8.484 1.00 80.19 102 SER A N 1
ATOM 777 C CA . SER A 1 102 ? -7.692 -8.315 8.096 1.00 80.19 102 SER A CA 1
ATOM 778 C C . SER A 1 102 ? -8.671 -8.481 9.263 1.00 80.19 102 SER A C 1
ATOM 780 O O . SER A 1 102 ? -9.867 -8.256 9.096 1.00 80.19 102 SER A O 1
ATOM 782 N N . ALA A 1 103 ? -8.168 -8.817 10.453 1.00 85.44 103 ALA A N 1
ATOM 783 C CA . ALA A 1 103 ? -8.974 -8.939 11.664 1.00 85.44 103 ALA A CA 1
ATOM 784 C C . ALA A 1 103 ? -9.584 -7.596 12.105 1.00 85.44 103 ALA A C 1
ATOM 786 O O . ALA A 1 103 ? -10.761 -7.537 12.450 1.00 85.44 103 ALA A O 1
ATOM 787 N N . GLU A 1 104 ? -8.807 -6.512 12.049 1.00 85.00 104 GLU A N 1
ATOM 788 C CA . GLU A 1 104 ? -9.288 -5.167 12.380 1.00 85.00 104 GLU A CA 1
ATOM 789 C C . GLU A 1 104 ? -10.281 -4.666 11.326 1.00 85.00 104 GLU A C 1
ATOM 791 O O . GLU A 1 104 ? -11.316 -4.106 11.675 1.00 85.00 104 GLU A O 1
ATOM 796 N N . TRP A 1 105 ? -10.030 -4.939 10.042 1.00 79.25 105 TRP A N 1
ATOM 797 C CA . TRP A 1 105 ? -10.974 -4.621 8.971 1.00 79.25 105 TRP A CA 1
ATOM 798 C C . TRP A 1 105 ? -12.307 -5.361 9.135 1.00 79.25 105 TRP A C 1
ATOM 800 O O . TRP A 1 105 ? -13.368 -4.746 9.050 1.00 79.25 105 TRP A O 1
ATOM 810 N N . ALA A 1 106 ? -12.271 -6.664 9.430 1.00 84.88 106 ALA A N 1
ATOM 811 C CA . ALA A 1 106 ? -13.476 -7.441 9.713 1.00 84.88 106 ALA A CA 1
ATOM 812 C C . ALA A 1 106 ? -14.244 -6.868 10.914 1.00 84.88 106 ALA A C 1
ATOM 814 O O . ALA A 1 106 ? -15.471 -6.775 10.876 1.00 84.88 106 ALA A O 1
ATOM 815 N N . LYS A 1 107 ? -13.519 -6.413 11.944 1.00 91.56 107 LYS A N 1
ATOM 816 C CA . LYS A 1 107 ? -14.116 -5.780 13.119 1.00 91.56 107 LYS A CA 1
ATOM 817 C C . LYS A 1 107 ? -14.795 -4.452 12.786 1.00 91.56 107 LYS A C 1
ATOM 819 O O . LYS A 1 107 ? -15.917 -4.224 13.227 1.00 91.56 107 LYS A O 1
ATOM 824 N N . VAL A 1 108 ? -14.167 -3.610 11.964 1.00 87.62 108 VAL A N 1
ATOM 825 C CA . VAL A 1 108 ? -14.777 -2.372 11.447 1.00 87.62 108 VAL A CA 1
ATOM 826 C C . VAL A 1 108 ? -16.085 -2.678 10.721 1.00 87.62 108 VAL A C 1
ATOM 828 O O . VAL A 1 108 ? -17.090 -2.032 10.997 1.00 87.62 108 VAL A O 1
ATOM 831 N N . GLN A 1 109 ? -16.102 -3.680 9.837 1.00 89.69 109 GLN A N 1
ATOM 832 C CA . GLN A 1 109 ? -17.310 -4.051 9.089 1.00 89.69 109 GLN A CA 1
ATOM 833 C C . GLN A 1 109 ? -18.435 -4.553 10.009 1.00 89.69 109 GLN A C 1
ATOM 835 O O . GLN A 1 109 ? -19.589 -4.159 9.847 1.00 89.69 109 GLN A O 1
ATOM 840 N N . GLU A 1 110 ? -18.102 -5.376 11.006 1.00 94.31 110 GLU A N 1
ATOM 841 C CA . GLU A 1 110 ? -19.054 -5.850 12.018 1.00 94.31 110 GLU A CA 1
ATOM 842 C C . GLU A 1 110 ? -19.682 -4.679 12.794 1.00 94.31 110 GLU A C 1
ATOM 844 O O . GLU A 1 110 ? -20.904 -4.588 12.935 1.00 94.31 110 GLU A O 1
ATOM 849 N N . LEU A 1 111 ? -18.842 -3.769 13.294 1.00 93.06 111 LEU A N 1
ATOM 850 C CA . LEU A 1 111 ? -19.265 -2.626 14.102 1.00 93.06 111 LEU A CA 1
ATOM 851 C C . LEU A 1 111 ? -20.037 -1.589 13.281 1.00 93.06 111 LEU A C 1
ATOM 853 O O . LEU A 1 111 ? -21.019 -1.028 13.772 1.00 93.06 111 LEU A O 1
ATOM 857 N N . TYR A 1 112 ? -19.660 -1.385 12.019 1.00 90.44 112 TYR A N 1
ATOM 858 C CA . TYR A 1 112 ? -20.420 -0.563 11.084 1.00 90.44 112 TYR A CA 1
ATOM 859 C C . TYR A 1 112 ? -21.832 -1.130 10.883 1.00 90.44 112 TYR A C 1
ATOM 861 O O . TYR A 1 112 ? -22.810 -0.410 11.071 1.00 90.44 112 TYR A O 1
ATOM 869 N N . GLY A 1 113 ? -21.963 -2.440 10.641 1.00 94.75 113 GLY A N 1
ATOM 870 C CA . GLY A 1 113 ? -23.271 -3.095 10.522 1.00 94.75 113 GLY A CA 1
ATOM 871 C C . GLY A 1 113 ? -24.139 -2.955 11.780 1.00 94.75 113 GLY A C 1
ATOM 872 O O . GLY A 1 113 ? -25.335 -2.686 11.684 1.00 94.75 113 GLY A O 1
ATOM 873 N N . LYS A 1 114 ? -23.543 -3.064 12.975 1.00 94.88 114 LYS A N 1
ATOM 874 C CA . LYS A 1 114 ? -24.243 -2.822 14.253 1.00 94.88 114 LYS A CA 1
ATOM 875 C C . LYS A 1 114 ? -24.652 -1.360 14.444 1.00 94.88 114 LYS A C 1
ATOM 877 O O . LYS A 1 114 ? -25.668 -1.100 15.089 1.00 94.88 114 LYS A O 1
ATOM 882 N N . THR A 1 115 ? -23.865 -0.422 13.916 1.00 92.00 115 THR A N 1
ATOM 883 C CA . THR A 1 115 ? -24.173 1.015 13.940 1.00 92.00 115 THR A CA 1
ATOM 884 C C . THR A 1 115 ? -25.382 1.309 13.060 1.00 92.00 115 THR A C 1
ATOM 886 O O . THR A 1 115 ? -26.343 1.901 13.544 1.00 92.00 115 THR A O 1
ATOM 889 N N . GLU A 1 116 ? -25.389 0.805 11.823 1.00 95.44 116 GLU A N 1
ATOM 890 C CA . GLU A 1 116 ? -26.522 0.929 10.892 1.00 95.44 116 GLU A CA 1
ATOM 891 C C . GLU A 1 116 ? -27.797 0.272 11.445 1.00 95.44 116 GLU A C 1
ATOM 893 O O . GLU A 1 116 ? -28.896 0.804 11.302 1.00 95.44 116 GLU A O 1
ATOM 898 N N . ALA A 1 117 ? -27.661 -0.861 12.140 1.00 95.56 117 ALA A N 1
ATOM 899 C CA . ALA A 1 117 ? -28.779 -1.546 12.788 1.00 95.56 117 ALA A CA 1
ATOM 900 C C . ALA A 1 117 ? -29.245 -0.887 14.104 1.00 95.56 117 ALA A C 1
ATOM 902 O O . ALA A 1 117 ? -30.246 -1.314 14.679 1.00 95.56 117 ALA A O 1
ATOM 903 N N . GLY A 1 118 ? -28.520 0.111 14.623 1.00 95.31 118 GLY A N 1
ATOM 904 C CA . GLY A 1 118 ? -28.811 0.748 15.912 1.00 95.31 118 GLY A CA 1
ATOM 905 C C . GLY A 1 118 ? -28.637 -0.169 17.132 1.00 95.31 118 GLY A C 1
ATOM 906 O O . GLY A 1 118 ? -29.122 0.152 18.215 1.00 95.31 118 GLY A O 1
ATOM 907 N N . THR A 1 119 ? -27.959 -1.310 16.981 1.00 97.44 119 THR A N 1
ATOM 908 C CA . THR A 1 119 ? -27.763 -2.315 18.044 1.00 97.44 119 THR A CA 1
ATOM 909 C C . THR A 1 119 ? -26.405 -2.207 18.734 1.00 97.44 119 THR A C 1
ATOM 911 O O . THR A 1 119 ? -26.091 -3.021 19.601 1.00 97.44 119 THR A O 1
ATOM 914 N N . ILE A 1 120 ? -25.569 -1.252 18.325 1.00 97.31 120 ILE A N 1
ATOM 915 C CA . ILE A 1 120 ? -24.221 -1.082 18.862 1.00 97.31 120 ILE A CA 1
ATOM 916 C C . ILE A 1 120 ? -24.255 -0.644 20.334 1.00 97.31 120 ILE A C 1
ATOM 918 O O . ILE A 1 120 ? -24.948 0.299 20.720 1.00 97.31 120 ILE A O 1
ATOM 922 N N . SER A 1 121 ? -23.490 -1.326 21.183 1.00 97.56 121 SER A N 1
ATOM 923 C CA . SER A 1 121 ? -23.325 -0.927 22.581 1.00 97.56 121 SER A CA 1
ATOM 924 C C . SER A 1 121 ? -22.363 0.257 22.722 1.00 97.56 121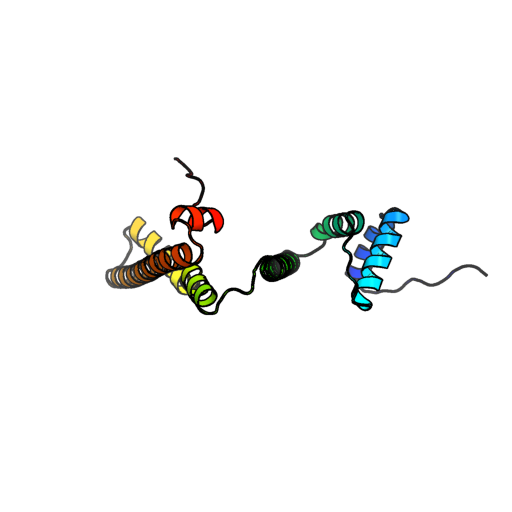 SER A C 1
ATOM 926 O O . SER A 1 121 ? -21.560 0.557 21.842 1.00 97.56 121 SER A O 1
ATOM 928 N N . LYS A 1 122 ? -22.373 0.923 23.885 1.00 97.00 122 LYS A N 1
ATOM 929 C CA . LYS A 1 122 ? -21.439 2.032 24.164 1.00 97.00 122 LYS A CA 1
ATOM 930 C C . LYS A 1 122 ? -19.965 1.611 24.108 1.00 97.00 122 LYS A C 1
ATOM 932 O O . LYS A 1 122 ? -19.123 2.408 23.706 1.00 97.00 122 LYS A O 1
ATOM 937 N N . ALA A 1 123 ? -19.652 0.389 24.541 1.00 97.38 123 ALA A N 1
ATOM 938 C CA . ALA A 1 123 ? -18.286 -0.130 24.510 1.00 97.38 123 ALA A CA 1
ATOM 939 C C . ALA A 1 123 ? -17.830 -0.390 23.067 1.00 97.38 123 ALA A C 1
ATOM 941 O O . ALA A 1 123 ? -16.751 0.047 22.679 1.00 97.38 123 ALA A O 1
ATOM 942 N N . GLU A 1 124 ? -18.694 -1.012 22.265 1.00 96.88 124 GLU A N 1
ATOM 943 C CA . GLU A 1 124 ? -18.460 -1.262 20.840 1.00 96.88 124 GLU A CA 1
ATOM 944 C C . GLU A 1 124 ? -18.363 0.035 20.032 1.00 96.88 124 GLU A C 1
ATOM 946 O O . GLU A 1 124 ? -17.526 0.138 19.146 1.00 96.88 124 GLU A O 1
ATOM 951 N N . LEU A 1 125 ? -19.158 1.058 20.360 1.00 96.50 125 LEU A N 1
ATOM 952 C CA . LEU A 1 125 ? -19.073 2.364 19.705 1.00 96.50 125 LEU A CA 1
ATOM 953 C C . LEU A 1 125 ? -17.727 3.050 19.982 1.00 96.50 125 LEU A C 1
ATOM 955 O O . LEU A 1 125 ? -17.150 3.670 19.092 1.00 96.50 125 LEU A O 1
ATOM 959 N N . LYS A 1 126 ? -17.199 2.912 21.205 1.00 97.19 126 LYS A N 1
ATOM 960 C CA . LYS A 1 126 ? -15.858 3.402 21.547 1.00 97.19 126 LYS A CA 1
ATOM 961 C C . LYS A 1 126 ? -14.773 2.638 20.782 1.00 97.19 126 LYS A C 1
ATOM 963 O O . LYS A 1 126 ? -13.832 3.254 20.297 1.00 97.19 126 LYS A O 1
ATOM 968 N N . GLU A 1 127 ? -14.899 1.316 20.685 1.00 96.56 127 GLU A N 1
ATOM 969 C CA . GLU A 1 127 ? -13.986 0.478 19.899 1.00 96.56 127 GLU A CA 1
ATOM 970 C C . GLU A 1 127 ? -14.020 0.855 18.411 1.00 96.56 127 GLU A C 1
ATOM 972 O O . GLU A 1 127 ? -12.969 1.007 17.795 1.00 96.56 127 GLU A O 1
ATOM 977 N N . TYR A 1 128 ? -15.215 1.086 17.862 1.00 94.44 128 TYR A N 1
ATOM 978 C CA . TYR A 1 128 ? -15.396 1.537 16.487 1.00 94.44 128 TYR A CA 1
ATOM 979 C C . TYR A 1 128 ? -14.679 2.865 16.234 1.00 94.44 128 TYR A C 1
ATOM 981 O O . TYR A 1 128 ? -13.926 2.959 15.272 1.00 94.44 128 TYR A O 1
ATOM 989 N N . GLY A 1 129 ? -14.825 3.834 17.146 1.00 93.75 129 GLY A N 1
ATOM 990 C CA . GLY A 1 129 ? -14.113 5.114 17.080 1.00 93.75 129 GLY A CA 1
ATOM 991 C C . GLY A 1 129 ? -12.589 4.958 17.016 1.00 93.75 129 GLY A C 1
ATOM 992 O O . GLY A 1 129 ? -11.939 5.541 16.158 1.00 93.75 129 GLY A O 1
ATOM 993 N N . LEU A 1 130 ? -12.009 4.097 17.857 1.00 96.56 130 LEU A N 1
ATOM 994 C CA . LEU A 1 130 ? -10.559 3.854 17.842 1.00 96.56 130 LEU A CA 1
ATOM 995 C C . LEU A 1 130 ? -10.078 3.233 16.521 1.00 96.56 130 LEU A C 1
ATOM 997 O O . LEU A 1 130 ? -8.984 3.537 16.045 1.00 96.56 130 LEU A O 1
ATOM 1001 N N . LEU A 1 131 ? -10.883 2.348 15.927 1.00 89.44 131 LEU A N 1
ATOM 1002 C CA . LEU A 1 131 ? -10.562 1.741 14.638 1.00 89.44 131 LEU A CA 1
ATOM 1003 C C . LEU A 1 131 ? -10.687 2.750 13.491 1.00 89.44 131 LEU A C 1
ATOM 1005 O O . LEU A 1 131 ? -9.847 2.738 12.589 1.00 89.44 131 LEU A O 1
ATOM 1009 N N . THR A 1 132 ? -11.683 3.640 13.528 1.00 86.69 132 THR A N 1
ATOM 1010 C CA . THR A 1 132 ? -11.818 4.711 12.533 1.00 86.69 132 THR A CA 1
ATOM 1011 C C . THR A 1 132 ? -10.683 5.724 12.639 1.00 86.69 132 THR A C 1
ATOM 1013 O O . THR A 1 132 ? -10.104 6.058 11.609 1.00 86.69 132 THR A O 1
ATOM 1016 N N . ASP A 1 133 ? -10.264 6.104 13.850 1.00 92.75 133 ASP A N 1
ATOM 1017 C CA . ASP A 1 133 ? -9.111 6.994 14.065 1.00 92.75 133 ASP A CA 1
ATOM 1018 C C . ASP A 1 133 ? -7.838 6.409 13.424 1.00 92.75 133 ASP A C 1
ATOM 1020 O O . ASP A 1 133 ? -7.091 7.091 12.720 1.00 92.75 133 ASP A O 1
ATOM 1024 N N . LYS A 1 134 ? -7.620 5.098 13.588 1.00 88.62 134 LYS A N 1
ATOM 1025 C CA . LYS A 1 134 ? -6.491 4.390 12.967 1.00 88.62 134 LYS A CA 1
ATOM 1026 C C . LYS A 1 134 ? -6.577 4.382 11.436 1.00 88.62 134 LYS A C 1
ATOM 1028 O O . LYS A 1 134 ? -5.557 4.503 10.756 1.00 88.62 134 LYS A O 1
ATOM 1033 N N . MET A 1 135 ? -7.777 4.238 10.868 1.00 83.56 135 MET A N 1
ATOM 1034 C CA . MET A 1 135 ? -7.977 4.333 9.416 1.00 83.56 135 MET A CA 1
ATOM 1035 C C . MET A 1 135 ? -7.678 5.733 8.885 1.00 83.56 135 MET A C 1
ATOM 1037 O O . MET A 1 135 ? -7.079 5.859 7.815 1.00 83.56 135 MET A O 1
ATOM 1041 N N . GLU A 1 136 ? -8.083 6.767 9.620 1.00 87.50 136 GLU A N 1
ATOM 1042 C CA . GLU A 1 136 ? -7.811 8.162 9.281 1.00 87.50 136 GLU A CA 1
ATOM 1043 C C . GLU A 1 136 ? -6.311 8.459 9.315 1.00 87.50 136 GLU A C 1
ATOM 1045 O O . GLU A 1 136 ? -5.786 9.063 8.379 1.00 87.50 136 GLU A O 1
ATOM 1050 N N . GLU A 1 137 ? -5.593 7.952 10.319 1.00 89.44 137 GLU A N 1
ATOM 1051 C CA . GLU A 1 137 ? -4.135 8.064 10.395 1.00 89.44 137 GLU A CA 1
ATOM 1052 C C . GLU A 1 137 ? -3.451 7.389 9.193 1.00 89.44 137 GLU A C 1
ATOM 1054 O O . GLU A 1 137 ? -2.598 7.989 8.532 1.00 89.44 137 GLU A O 1
ATOM 1059 N N . ILE A 1 138 ? -3.863 6.164 8.842 1.00 82.62 138 ILE A N 1
ATOM 1060 C CA . ILE A 1 138 ? -3.360 5.461 7.650 1.00 82.62 138 ILE A CA 1
ATOM 1061 C C . ILE A 1 138 ? -3.645 6.278 6.381 1.00 82.62 138 ILE A C 1
ATOM 1063 O O . ILE A 1 138 ? -2.776 6.398 5.514 1.00 82.62 138 ILE A O 1
ATOM 1067 N N . ALA A 1 139 ? -4.841 6.857 6.255 1.00 82.81 139 ALA A N 1
ATOM 1068 C CA . ALA A 1 139 ? -5.213 7.670 5.101 1.00 82.81 139 ALA A CA 1
ATOM 1069 C C . ALA A 1 139 ? -4.380 8.960 5.007 1.00 82.81 139 ALA A C 1
ATOM 1071 O O . ALA A 1 139 ? -3.906 9.301 3.920 1.00 82.81 139 ALA A O 1
ATOM 1072 N N . ALA A 1 140 ? -4.146 9.642 6.129 1.00 88.25 140 ALA A N 1
ATOM 1073 C CA . ALA A 1 140 ? -3.309 10.837 6.194 1.00 88.25 140 ALA A CA 1
ATOM 1074 C C . ALA A 1 140 ? -1.857 10.526 5.800 1.00 88.25 140 ALA A C 1
ATOM 1076 O O . ALA A 1 140 ? -1.288 11.196 4.932 1.00 88.25 140 ALA A O 1
ATOM 1077 N N . ASN A 1 141 ? -1.288 9.453 6.355 1.00 87.62 141 ASN A N 1
ATOM 1078 C CA . ASN A 1 141 ? 0.059 8.989 6.024 1.00 87.62 141 ASN A CA 1
ATOM 1079 C C . ASN A 1 141 ? 0.180 8.601 4.544 1.00 87.62 141 ASN A C 1
ATOM 1081 O O . ASN A 1 141 ? 1.168 8.940 3.888 1.00 87.62 141 ASN A O 1
ATOM 1085 N N . ARG A 1 142 ? -0.850 7.958 3.980 1.00 89.81 142 ARG A N 1
ATOM 1086 C CA . ARG A 1 142 ? -0.914 7.638 2.549 1.00 89.81 142 ARG A CA 1
ATOM 1087 C C . ARG A 1 142 ? -0.894 8.901 1.689 1.00 89.81 142 ARG A C 1
ATOM 1089 O O . ARG A 1 142 ? -0.132 8.955 0.726 1.00 89.81 142 ARG A O 1
ATOM 1096 N N . LEU A 1 143 ? -1.691 9.918 2.021 1.00 88.94 143 LEU A N 1
ATOM 1097 C CA . LEU A 1 143 ? -1.714 11.182 1.272 1.00 88.94 143 LEU A CA 1
ATOM 1098 C C . LEU A 1 143 ? -0.367 11.907 1.334 1.00 88.94 143 LEU A C 1
ATOM 1100 O O . LEU A 1 143 ? 0.113 12.386 0.305 1.00 88.94 143 LEU A O 1
ATOM 1104 N N . TYR A 1 144 ? 0.266 11.932 2.507 1.00 93.12 144 TYR A N 1
ATOM 1105 C CA . TYR A 1 144 ? 1.610 12.480 2.667 1.00 93.12 144 TYR A CA 1
ATOM 1106 C C . TYR A 1 144 ? 2.629 11.740 1.787 1.00 93.12 144 TYR A C 1
ATOM 1108 O O . TYR A 1 144 ? 3.361 12.364 1.020 1.00 93.12 144 TYR A O 1
ATOM 1116 N N . ALA A 1 145 ? 2.625 10.404 1.816 1.00 90.00 145 ALA A N 1
ATOM 1117 C CA . ALA A 1 145 ? 3.554 9.600 1.030 1.00 90.00 145 ALA A CA 1
ATOM 1118 C C . ALA A 1 145 ? 3.350 9.751 -0.489 1.00 90.00 145 ALA A C 1
ATOM 1120 O O . ALA A 1 145 ? 4.325 9.809 -1.240 1.00 90.00 145 ALA A O 1
ATOM 1121 N N . ILE A 1 146 ? 2.099 9.880 -0.949 1.00 87.94 146 ILE A N 1
ATOM 1122 C CA . ILE A 1 146 ? 1.776 10.199 -2.349 1.00 87.94 146 ILE A CA 1
ATOM 1123 C C . ILE A 1 146 ? 2.354 11.562 -2.731 1.00 87.94 146 ILE A C 1
ATOM 1125 O O . ILE A 1 146 ? 2.960 11.687 -3.794 1.00 87.94 146 ILE A O 1
ATOM 1129 N N . ALA A 1 147 ? 2.185 12.582 -1.886 1.00 91.75 147 ALA A N 1
ATOM 1130 C CA . ALA A 1 147 ? 2.701 13.917 -2.163 1.00 91.75 147 ALA A CA 1
ATOM 1131 C C . ALA A 1 147 ? 4.236 13.928 -2.267 1.00 91.75 147 ALA A C 1
ATOM 1133 O O . ALA A 1 147 ? 4.781 14.512 -3.205 1.00 91.75 147 ALA A O 1
ATOM 1134 N N . GLU A 1 148 ? 4.933 13.242 -1.359 1.00 94.81 148 GLU A N 1
ATOM 1135 C CA . GLU A 1 148 ? 6.396 13.130 -1.394 1.00 94.81 148 GLU A CA 1
ATOM 1136 C C . GLU A 1 148 ? 6.892 12.336 -2.607 1.00 94.81 148 GLU A C 1
ATOM 1138 O O . GLU A 1 148 ? 7.812 12.767 -3.305 1.00 94.81 148 GLU A O 1
ATOM 1143 N N . LEU A 1 149 ? 6.246 11.215 -2.938 1.00 91.19 149 LEU A N 1
ATOM 1144 C CA . LEU A 1 149 ? 6.630 10.428 -4.108 1.00 91.19 149 LEU A CA 1
ATOM 1145 C C . LEU A 1 149 ? 6.373 11.186 -5.417 1.00 91.19 149 LEU A C 1
ATOM 1147 O O . LEU A 1 149 ? 7.161 11.083 -6.357 1.00 91.19 149 LEU A O 1
ATOM 1151 N N . ALA A 1 150 ? 5.305 11.980 -5.480 1.00 90.88 150 ALA A N 1
ATOM 1152 C CA . ALA A 1 150 ? 4.993 12.810 -6.637 1.00 90.88 150 ALA A CA 1
ATOM 1153 C C . ALA A 1 150 ? 6.101 13.846 -6.901 1.00 90.88 150 ALA A C 1
ATOM 1155 O O . ALA A 1 150 ? 6.510 14.017 -8.051 1.00 90.88 150 ALA A O 1
ATOM 1156 N N . LYS A 1 151 ? 6.670 14.445 -5.842 1.00 91.50 151 LYS A N 1
ATOM 1157 C CA . LYS A 1 151 ? 7.839 15.339 -5.944 1.00 91.50 151 LYS A CA 1
ATOM 1158 C C . LYS A 1 151 ? 9.054 14.622 -6.535 1.00 91.50 151 LYS A C 1
ATOM 1160 O O . LYS A 1 151 ? 9.651 15.143 -7.472 1.00 91.50 151 LYS A O 1
ATOM 1165 N N . ILE A 1 152 ? 9.385 13.424 -6.036 1.00 90.56 152 ILE A N 1
ATOM 1166 C CA . ILE A 1 152 ? 10.525 12.622 -6.529 1.00 90.56 152 ILE A CA 1
ATOM 1167 C C . ILE A 1 152 ? 10.335 12.247 -8.003 1.00 90.56 152 ILE A C 1
ATOM 1169 O O . ILE A 1 152 ? 11.277 12.260 -8.791 1.00 90.56 152 ILE A O 1
ATOM 1173 N N . LYS A 1 153 ? 9.100 11.926 -8.395 1.00 85.75 153 LYS A N 1
ATOM 1174 C CA . LYS A 1 153 ? 8.755 11.551 -9.769 1.00 85.75 153 LYS A CA 1
ATOM 1175 C C . LYS A 1 153 ? 8.468 12.748 -10.684 1.00 85.75 153 LYS A C 1
ATOM 1177 O O . LYS A 1 153 ? 8.109 12.523 -11.838 1.00 85.75 153 LYS A O 1
ATOM 1182 N N . HIS A 1 154 ? 8.627 13.980 -10.192 1.00 91.00 154 HIS A N 1
ATOM 1183 C CA . HIS A 1 154 ? 8.357 15.225 -10.917 1.00 91.00 154 HIS A CA 1
ATOM 1184 C C . HIS A 1 154 ? 6.967 15.265 -11.574 1.00 91.00 154 HIS A C 1
ATOM 1186 O O . HIS A 1 154 ? 6.817 15.677 -12.722 1.00 91.00 154 HIS A O 1
ATOM 1192 N N . MET A 1 155 ? 5.946 14.821 -10.842 1.00 91.06 155 MET A N 1
ATOM 1193 C CA . MET A 1 155 ? 4.548 14.829 -11.279 1.00 91.06 155 MET A CA 1
ATOM 1194 C C . MET A 1 155 ? 3.640 15.360 -10.173 1.00 91.06 155 MET A C 1
ATOM 1196 O O . MET A 1 155 ? 4.049 15.511 -9.023 1.00 91.06 155 MET A O 1
ATOM 1200 N N . THR A 1 156 ? 2.388 15.646 -10.503 1.00 91.56 156 THR A N 1
ATOM 1201 C CA . THR A 1 156 ? 1.379 15.993 -9.500 1.00 91.56 156 THR A CA 1
ATOM 1202 C C . THR A 1 156 ? 0.918 14.749 -8.735 1.00 91.56 156 THR A C 1
ATOM 1204 O O . THR A 1 156 ? 0.929 13.630 -9.255 1.00 91.56 156 THR A O 1
ATOM 1207 N N . ALA A 1 157 ? 0.438 14.936 -7.501 1.00 89.00 157 ALA A N 1
ATOM 1208 C CA . ALA A 1 157 ? -0.148 13.849 -6.710 1.00 89.00 157 ALA A CA 1
ATOM 1209 C C . ALA A 1 157 ? -1.300 13.153 -7.458 1.00 89.00 157 ALA A C 1
ATOM 1211 O O . ALA A 1 157 ? -1.402 11.931 -7.440 1.00 89.00 157 ALA A O 1
ATOM 1212 N N . LYS A 1 158 ? -2.122 13.918 -8.187 1.00 88.06 158 LYS A N 1
ATOM 1213 C CA . LYS A 1 158 ? -3.233 13.386 -8.986 1.00 88.06 158 LYS A CA 1
ATOM 1214 C C . LYS A 1 158 ? -2.752 12.498 -10.138 1.00 88.06 158 LYS A C 1
ATOM 1216 O O . LYS A 1 158 ? -3.301 11.420 -10.344 1.00 88.06 158 LYS A O 1
ATOM 1221 N N . GLU A 1 159 ? -1.728 12.924 -10.875 1.00 84.19 159 GLU A N 1
ATOM 1222 C CA . GLU A 1 159 ? -1.127 12.112 -11.944 1.00 84.19 159 GLU A CA 1
ATOM 1223 C C . GLU A 1 159 ? -0.509 10.828 -11.393 1.00 84.19 159 GLU A C 1
ATOM 1225 O O . GLU A 1 159 ? -0.695 9.759 -11.976 1.00 84.19 159 GLU A O 1
ATOM 1230 N N . LEU A 1 160 ? 0.166 10.912 -10.242 1.00 86.25 160 LEU A N 1
ATOM 1231 C CA . LEU A 1 160 ? 0.720 9.742 -9.572 1.00 86.25 160 LEU A CA 1
ATOM 1232 C C . LEU A 1 160 ? -0.384 8.771 -9.139 1.00 86.25 160 LEU A C 1
ATOM 1234 O O . LEU A 1 160 ? -0.295 7.581 -9.423 1.00 86.25 160 LEU A O 1
ATOM 1238 N N . MET A 1 161 ? -1.445 9.267 -8.501 1.00 83.81 161 MET A N 1
ATOM 1239 C CA . MET A 1 161 ? -2.582 8.443 -8.085 1.00 83.81 161 MET A CA 1
ATOM 1240 C C . MET A 1 161 ? -3.262 7.754 -9.273 1.00 83.81 161 MET A C 1
ATOM 1242 O O . MET A 1 161 ? -3.592 6.574 -9.174 1.00 83.81 161 MET A O 1
ATOM 1246 N N . ASN A 1 162 ? -3.416 8.448 -10.407 1.00 85.00 162 ASN A N 1
ATOM 1247 C CA . ASN A 1 162 ? -3.914 7.851 -11.650 1.00 85.00 162 ASN A CA 1
ATOM 1248 C C . ASN A 1 162 ? -2.986 6.732 -12.140 1.00 85.00 162 ASN A C 1
ATOM 1250 O O . ASN A 1 162 ? -3.443 5.644 -12.478 1.00 85.00 162 ASN A O 1
ATOM 1254 N N . LYS A 1 163 ? -1.672 6.982 -12.149 1.00 81.12 163 LYS A N 1
ATOM 1255 C CA . LYS A 1 163 ? -0.666 6.018 -12.611 1.00 81.12 163 LYS A CA 1
ATOM 1256 C C . LYS A 1 163 ? -0.577 4.774 -11.724 1.00 81.12 163 LYS A C 1
ATOM 1258 O O . LYS A 1 163 ? -0.288 3.695 -12.229 1.00 81.12 163 LYS A O 1
ATOM 1263 N N . LEU A 1 164 ? -0.816 4.928 -10.423 1.00 80.25 164 LEU A N 1
ATOM 1264 C CA . LEU A 1 164 ? -0.843 3.836 -9.449 1.00 80.25 164 LEU A CA 1
ATOM 1265 C C . LEU A 1 164 ? -2.203 3.118 -9.379 1.00 80.25 164 LEU A C 1
ATOM 1267 O O . LEU A 1 164 ? -2.336 2.166 -8.620 1.00 80.25 164 LEU A O 1
ATOM 1271 N N . GLY A 1 165 ? -3.217 3.563 -10.132 1.00 80.50 165 GLY A N 1
ATOM 1272 C CA . GLY A 1 165 ? -4.562 2.981 -10.074 1.00 80.50 165 GLY A CA 1
ATOM 1273 C C . GLY A 1 165 ? -5.295 3.235 -8.750 1.00 80.50 165 GLY A C 1
ATOM 1274 O O . GLY A 1 165 ? -6.222 2.507 -8.412 1.00 80.50 165 GLY A O 1
ATOM 1275 N N . LEU A 1 166 ? -4.888 4.260 -7.990 1.00 74.75 166 LEU A N 1
ATOM 1276 C CA . LEU A 1 166 ? -5.480 4.612 -6.690 1.00 74.75 166 LEU A CA 1
ATOM 1277 C C . LEU A 1 166 ? -6.769 5.433 -6.825 1.00 74.75 166 LEU A C 1
ATOM 1279 O O . LEU A 1 166 ? -7.541 5.540 -5.874 1.00 74.75 166 LEU A O 1
ATOM 1283 N N . ILE A 1 167 ? -7.008 6.019 -7.998 1.00 63.69 167 ILE A N 1
ATOM 1284 C CA . ILE A 1 167 ? -8.283 6.649 -8.340 1.00 63.69 167 ILE A CA 1
ATOM 1285 C C . ILE A 1 167 ? -9.129 5.583 -9.030 1.00 63.69 167 ILE A C 1
ATOM 1287 O O . ILE A 1 167 ? -8.848 5.201 -10.166 1.00 63.69 167 ILE A O 1
ATOM 1291 N N . LYS A 1 168 ? -10.175 5.099 -8.349 1.00 47.09 168 LYS A N 1
ATOM 1292 C CA . LYS A 1 168 ? -11.243 4.367 -9.038 1.00 47.09 168 LYS A CA 1
ATOM 1293 C C . LYS A 1 168 ? -11.861 5.321 -10.071 1.00 47.09 168 LYS A C 1
ATOM 1295 O O . LYS A 1 168 ? -12.103 6.479 -9.716 1.00 47.09 168 LYS A O 1
ATOM 1300 N N . PRO A 1 169 ? -12.124 4.894 -11.321 1.00 36.06 169 PRO A N 1
ATOM 1301 C CA . PRO A 1 169 ? -12.970 5.685 -12.207 1.00 36.06 169 PRO A CA 1
ATOM 1302 C C . PRO A 1 169 ? -14.276 5.971 -11.460 1.00 36.06 169 PRO A C 1
ATOM 1304 O O . PRO A 1 169 ? -14.800 5.074 -10.802 1.00 36.06 169 PRO A O 1
ATOM 1307 N N . ASN A 1 170 ? -14.730 7.229 -11.485 1.00 36.56 170 ASN A N 1
ATOM 1308 C CA . ASN A 1 170 ? -15.974 7.662 -10.852 1.00 36.56 170 ASN A CA 1
ATOM 1309 C C . ASN A 1 170 ? -17.102 6.684 -11.218 1.00 36.56 170 ASN A C 1
ATOM 1311 O O . ASN A 1 170 ? -17.688 6.805 -12.293 1.00 36.56 170 ASN A O 1
ATOM 1315 N N . ASN A 1 171 ? -17.438 5.754 -10.323 1.00 29.16 171 ASN A N 1
ATOM 1316 C CA . ASN A 1 171 ? -18.764 5.162 -10.321 1.00 29.16 171 ASN A CA 1
ATOM 1317 C C . ASN A 1 171 ? -19.665 6.241 -9.737 1.00 29.16 171 ASN A C 1
ATOM 1319 O O . ASN A 1 171 ? -19.800 6.392 -8.526 1.00 29.16 171 ASN A O 1
ATOM 1323 N N . VAL A 1 172 ? -20.159 7.082 -10.642 1.00 27.42 172 VAL A N 1
ATOM 1324 C CA . VAL A 1 172 ? -21.352 7.874 -10.398 1.00 27.42 172 VAL A CA 1
ATOM 1325 C C . VAL A 1 172 ? -22.501 6.882 -10.217 1.00 27.42 172 VAL A C 1
ATOM 1327 O O . VAL A 1 172 ? -22.600 5.921 -10.984 1.00 27.42 172 VAL A O 1
ATOM 1330 N N . ILE A 1 173 ? -23.368 7.235 -9.265 1.00 31.67 173 ILE A N 1
ATOM 1331 C CA . ILE A 1 173 ? -24.623 6.613 -8.812 1.00 31.67 173 ILE A CA 1
ATOM 1332 C C . ILE A 1 173 ? -24.443 5.573 -7.703 1.00 31.67 173 ILE A C 1
ATOM 1334 O O . ILE A 1 173 ? -23.989 4.443 -7.981 1.00 31.67 173 ILE A O 1
#

pLDDT: mean 70.92, std 19.3, range [27.42, 97.56]

Foldseek 3Di:
DDDDDPDDDVDVVVVVVVVLLVVDDPVLNVVCVVQVVCVVVVHDDCDPSNVVSVVVCVVVDDPVVNVVVVVVVVVVVVVVPDPPDPPLLVVLVVLLPDDDDPVLVVLLVVLVVCVVVVNADPVSVVVNVVSVVVVVVSVVSNLVSLCVNCVVVVHHSVVSCVVVVVDDDDPDD

Radius of gyration: 25.37 Å; chains: 1; bounding box: 49×71×59 Å

Secondary structure (DSSP, 8-state):
-----------HHHHHHHHHHHTS-HHHHHHHHHHHHHHHHT-----HHHHHHHHHHGGGS-HHHHHHHHHHHHHHHHHHHSS---HHHHHHHHHHT----HHHHHHHHHHHHHHHTT---HHHHHHHHHHHHHHHHHHHHHHHHHHHHHHHTTS-HHHHHHHTT-S------

Sequence (173 aa):
MGPSSIQNSSNPAVSVLLKEVEALDKKELNEFINLFLSMHTGHIELTEAASKAFLKLMPSFDDNSLQEIADQAFLAIAKRRAPSLSKQETELMAIINTALPSAEWAKVQELYGKTEAGTISKAELKEYGLLTDKMEEIAANRLYAIAELAKIKHMTAKELMNKLGLIKPNNVI